Protein AF-A0A357CA66-F1 (afdb_monomer_lite)

pLDDT: mean 90.48, std 6.49, range [50.34, 95.19]

Secondary structure (DSSP, 8-state):
--HHHHHHHHHHHTT----SHHHHHHHHHTT--S-----TT--HHHHHHH-

Structure (mmCIF, N/CA/C/O backbone):
data_AF-A0A357CA66-F1
#
_entry.id   AF-A0A357CA66-F1
#
loop_
_atom_site.group_PDB
_atom_site.id
_atom_site.type_symbol
_atom_site.label_atom_id
_atom_site.label_alt_id
_atom_site.label_comp_id
_atom_site.label_asym_id
_atom_site.label_entity_id
_atom_site.label_seq_id
_atom_site.pdbx_PDB_ins_code
_atom_site.Cartn_x
_atom_site.Cartn_y
_atom_site.Cartn_z
_atom_site.occupancy
_atom_site.B_iso_or_equiv
_atom_site.auth_seq_id
_atom_site.auth_comp_id
_atom_site.auth_asym_id
_atom_site.auth_atom_id
_atom_site.pdbx_PDB_model_num
ATOM 1 N N . MET A 1 1 ? -13.465 -8.655 -18.044 1.00 50.34 1 MET A N 1
ATOM 2 C CA . MET A 1 1 ? -13.365 -7.505 -17.117 1.00 50.34 1 MET A CA 1
ATOM 3 C C . MET A 1 1 ? -12.954 -8.031 -15.747 1.00 50.34 1 MET A C 1
ATOM 5 O O . MET A 1 1 ? -13.713 -8.781 -15.140 1.00 50.34 1 MET A O 1
ATOM 9 N N . ASN A 1 2 ? -11.728 -7.751 -15.307 1.00 80.25 2 ASN A N 1
ATOM 10 C CA . ASN A 1 2 ? -11.127 -8.400 -14.137 1.00 80.25 2 ASN A CA 1
ATOM 11 C C . ASN A 1 2 ? -11.762 -7.884 -12.835 1.00 80.25 2 ASN A C 1
ATOM 13 O O . ASN A 1 2 ? -11.404 -6.809 -12.358 1.00 80.25 2 ASN A O 1
ATOM 17 N N . LYS A 1 3 ? -12.669 -8.673 -12.237 1.00 88.25 3 LYS A N 1
ATOM 18 C CA . LYS A 1 3 ? -13.331 -8.402 -10.938 1.00 88.25 3 LYS A CA 1
ATOM 19 C C . LYS A 1 3 ? -12.366 -7.916 -9.849 1.00 88.25 3 LYS A C 1
ATOM 21 O O . LYS A 1 3 ? -12.715 -7.050 -9.054 1.00 88.25 3 LYS A O 1
ATOM 26 N N . LEU A 1 4 ? -11.149 -8.456 -9.846 1.00 89.00 4 LEU A N 1
ATOM 27 C CA . LEU A 1 4 ? -10.090 -8.119 -8.897 1.00 89.00 4 LEU A CA 1
ATOM 28 C C . LEU A 1 4 ? -9.671 -6.642 -9.007 1.00 89.00 4 LEU A C 1
ATOM 30 O O . LEU A 1 4 ? -9.598 -5.946 -7.999 1.00 89.00 4 LEU A O 1
ATOM 34 N N . ILE A 1 5 ? -9.499 -6.136 -10.232 1.00 90.62 5 ILE A N 1
ATOM 35 C CA . ILE A 1 5 ? -9.119 -4.738 -10.496 1.00 90.62 5 ILE A CA 1
ATOM 36 C C . ILE A 1 5 ? -10.251 -3.792 -10.080 1.00 90.62 5 ILE A C 1
ATOM 38 O O . ILE A 1 5 ? -10.006 -2.742 -9.493 1.00 90.62 5 ILE A O 1
ATOM 42 N N . THR A 1 6 ? -11.505 -4.182 -10.320 1.00 94.19 6 THR A N 1
ATOM 43 C CA . THR A 1 6 ? -12.674 -3.411 -9.877 1.00 94.19 6 THR A CA 1
ATOM 44 C C . THR A 1 6 ? -12.723 -3.280 -8.351 1.00 94.19 6 THR A C 1
ATOM 46 O O . THR A 1 6 ? -12.903 -2.177 -7.839 1.00 94.19 6 THR A O 1
ATOM 49 N N . ILE A 1 7 ? -12.515 -4.377 -7.617 1.00 93.62 7 ILE A N 1
ATOM 50 C CA . ILE A 1 7 ? -12.474 -4.369 -6.144 1.00 93.62 7 ILE A CA 1
ATOM 51 C C . ILE A 1 7 ? -11.304 -3.530 -5.622 1.00 93.62 7 ILE A C 1
ATOM 53 O O . ILE A 1 7 ? -11.492 -2.734 -4.702 1.00 93.62 7 ILE A O 1
ATOM 57 N N . LEU A 1 8 ? -10.124 -3.654 -6.234 1.00 92.69 8 LEU A N 1
ATOM 58 C CA . LEU A 1 8 ? -8.960 -2.822 -5.919 1.00 92.69 8 LEU A CA 1
ATOM 59 C C . LEU A 1 8 ? -9.270 -1.331 -6.094 1.00 92.69 8 LEU A C 1
ATOM 61 O O . LEU A 1 8 ? -8.990 -0.542 -5.196 1.00 92.69 8 LEU A O 1
ATOM 65 N N . GLY A 1 9 ? -9.929 -0.951 -7.191 1.00 93.44 9 GLY A N 1
ATOM 66 C CA . GLY A 1 9 ? -10.351 0.431 -7.424 1.00 93.44 9 GLY A CA 1
ATOM 67 C C . GLY A 1 9 ? -11.299 0.963 -6.342 1.00 93.44 9 GLY A C 1
ATOM 68 O O . GLY A 1 9 ? -11.141 2.096 -5.883 1.00 93.44 9 GLY A O 1
ATOM 69 N N . PHE A 1 10 ? -12.250 0.146 -5.876 1.00 95.19 10 PHE A N 1
ATOM 70 C CA . PHE A 1 10 ? -13.127 0.516 -4.759 1.00 95.19 10 PHE A CA 1
ATOM 71 C C . PHE A 1 10 ? -12.366 0.646 -3.434 1.00 95.19 10 PHE A C 1
ATOM 73 O O . PHE A 1 10 ? -12.563 1.624 -2.713 1.00 95.19 10 PHE A O 1
ATOM 80 N N . ALA A 1 11 ? -11.469 -0.292 -3.126 1.00 93.50 11 ALA A N 1
ATOM 81 C CA . ALA A 1 11 ? -10.652 -0.246 -1.915 1.00 93.50 11 ALA A CA 1
ATOM 82 C C . ALA A 1 11 ? -9.697 0.961 -1.903 1.00 93.50 11 ALA A C 1
ATOM 84 O O . ALA A 1 11 ? -9.502 1.578 -0.852 1.00 93.50 11 ALA A O 1
ATOM 85 N N . GLN A 1 12 ? -9.163 1.350 -3.066 1.00 94.06 12 GLN A N 1
ATOM 86 C CA . GLN A 1 12 ? -8.3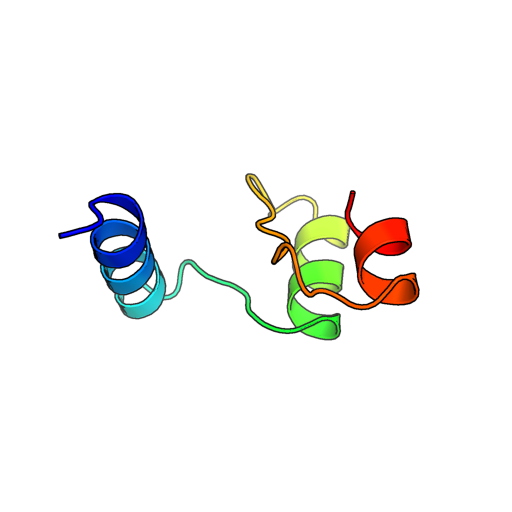67 2.567 -3.221 1.00 94.06 12 GLN A CA 1
ATOM 87 C C . GLN A 1 12 ? -9.210 3.815 -2.942 1.00 94.06 12 GLN A C 1
ATOM 89 O O . GLN A 1 12 ? -8.811 4.654 -2.136 1.00 94.06 12 GLN A O 1
ATOM 94 N N . LYS A 1 13 ? -10.409 3.909 -3.539 1.00 94.38 13 LYS A N 1
ATOM 95 C CA . LYS A 1 13 ? -11.363 5.005 -3.285 1.00 94.38 13 LYS A CA 1
ATOM 96 C C . LYS A 1 13 ? -11.778 5.105 -1.815 1.00 94.38 13 LYS A C 1
ATOM 98 O O . LYS A 1 13 ? -11.984 6.204 -1.318 1.00 94.38 13 LYS A O 1
ATOM 103 N N . A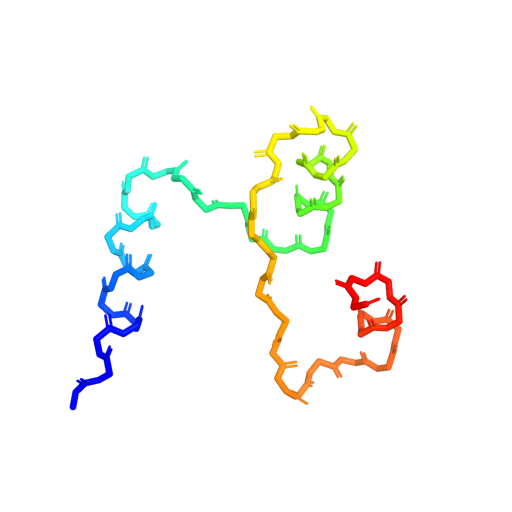LA A 1 14 ? -11.871 3.975 -1.118 1.00 95.12 14 ALA A N 1
ATOM 104 C CA . ALA A 1 14 ? -12.173 3.916 0.311 1.00 95.12 14 ALA A CA 1
ATOM 105 C C . ALA A 1 14 ? -10.966 4.235 1.222 1.00 95.12 14 ALA A C 1
ATOM 107 O O . ALA A 1 14 ? -11.102 4.187 2.447 1.00 95.12 14 ALA A O 1
ATOM 108 N N . GLY A 1 15 ? -9.779 4.508 0.660 1.00 92.12 15 GLY A N 1
ATOM 109 C CA . GLY A 1 15 ? -8.558 4.786 1.425 1.00 92.12 15 GLY A CA 1
ATOM 110 C C . GLY A 1 15 ? -8.029 3.575 2.199 1.00 92.12 15 GLY A C 1
ATOM 111 O O . GLY A 1 15 ? -7.368 3.731 3.224 1.00 92.12 15 GLY A O 1
ATOM 112 N N . LYS A 1 16 ? -8.358 2.356 1.754 1.00 93.25 16 LYS A N 1
ATOM 113 C CA . LYS A 1 16 ? -7.968 1.095 2.411 1.00 93.25 16 LYS A CA 1
ATOM 114 C C . LYS A 1 16 ? -6.747 0.428 1.780 1.00 93.25 16 LYS A C 1
ATOM 116 O O . LYS A 1 16 ? -6.383 -0.667 2.192 1.00 93.25 16 LYS A O 1
ATOM 121 N N . ILE A 1 17 ? -6.115 1.078 0.805 1.00 93.81 17 ILE A N 1
ATOM 122 C CA . ILE A 1 17 ? -4.901 0.590 0.147 1.00 93.81 17 ILE A CA 1
ATOM 123 C C . ILE A 1 17 ? -3.721 1.466 0.555 1.00 93.81 17 I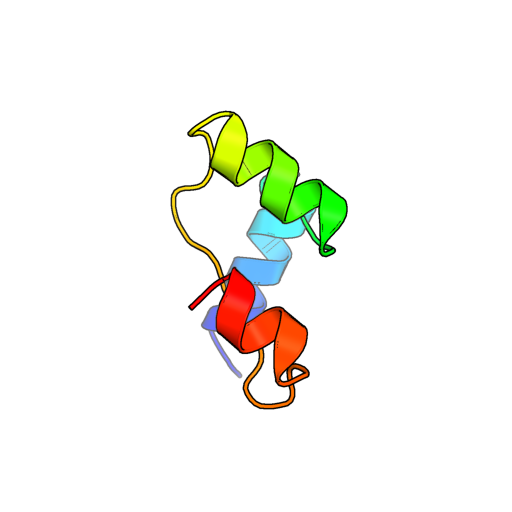LE A C 1
ATOM 125 O O . ILE A 1 17 ? -3.769 2.685 0.408 1.00 93.81 17 ILE A O 1
ATOM 129 N 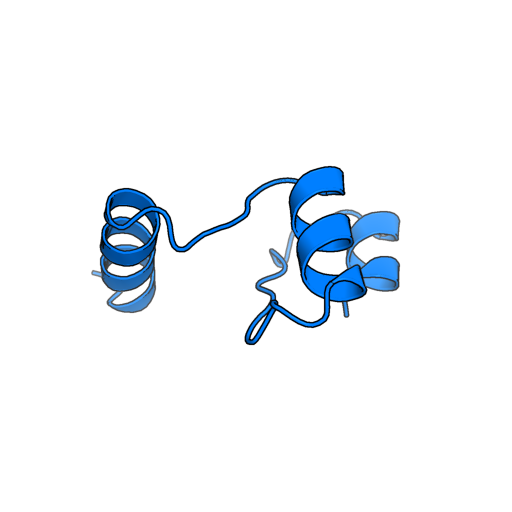N . ALA A 1 18 ? -2.655 0.823 1.025 1.00 92.56 18 ALA A N 1
ATOM 130 C CA . ALA A 1 18 ? -1.334 1.423 1.135 1.00 92.56 18 ALA A CA 1
ATOM 131 C C . ALA A 1 18 ? -0.491 0.955 -0.057 1.00 92.56 18 ALA A C 1
ATOM 133 O O . ALA A 1 18 ? -0.301 -0.246 -0.244 1.00 92.56 18 ALA A O 1
ATOM 134 N N . SER A 1 19 ? -0.024 1.900 -0.872 1.00 88.44 19 SER A N 1
ATOM 135 C CA . SER A 1 19 ? 0.737 1.635 -2.096 1.00 88.44 19 SER A CA 1
ATOM 136 C C . SER A 1 19 ? 2.148 2.213 -2.017 1.00 88.44 19 SER A C 1
ATOM 138 O O . SER A 1 19 ? 2.320 3.345 -1.563 1.00 88.44 19 SER A O 1
ATOM 140 N N . GLY A 1 20 ? 3.125 1.469 -2.535 1.00 88.69 20 GLY A N 1
ATOM 141 C CA . GLY A 1 20 ? 4.542 1.840 -2.549 1.00 88.69 20 GLY A CA 1
ATOM 142 C C . GLY A 1 20 ? 5.333 1.178 -1.420 1.00 88.69 20 GLY A C 1
ATOM 143 O O . GLY A 1 20 ? 4.788 0.903 -0.354 1.00 88.69 20 GLY A O 1
ATOM 144 N N . GLU A 1 21 ? 6.627 0.943 -1.653 1.00 89.62 21 GLU A N 1
ATOM 145 C CA . GLU A 1 21 ? 7.485 0.135 -0.771 1.00 89.62 21 GLU A CA 1
ATOM 146 C C . GLU A 1 21 ? 7.435 0.598 0.693 1.00 89.62 21 GLU A C 1
ATOM 148 O O . GLU A 1 21 ? 7.109 -0.179 1.589 1.00 89.62 21 GLU A O 1
ATOM 153 N N . THR A 1 22 ? 7.674 1.886 0.943 1.00 92.19 22 THR A N 1
ATOM 154 C CA . THR A 1 22 ? 7.724 2.433 2.305 1.00 92.19 22 THR A CA 1
ATOM 155 C C . THR A 1 22 ? 6.370 2.368 3.013 1.00 92.19 22 THR A C 1
ATOM 157 O O . THR A 1 22 ? 6.300 2.041 4.197 1.00 92.19 22 THR A O 1
ATOM 160 N N . ALA A 1 23 ? 5.277 2.677 2.310 1.00 92.31 23 ALA A N 1
ATOM 161 C CA . ALA A 1 23 ? 3.941 2.690 2.903 1.00 92.31 23 ALA A CA 1
ATOM 162 C C . ALA A 1 23 ? 3.484 1.271 3.264 1.00 92.31 23 ALA A C 1
ATOM 164 O O . ALA A 1 23 ? 2.959 1.048 4.358 1.00 92.31 23 ALA A O 1
ATOM 165 N N . THR A 1 24 ? 3.726 0.310 2.371 1.00 93.06 24 THR A N 1
ATOM 166 C CA . THR A 1 24 ? 3.435 -1.106 2.602 1.00 93.06 24 THR A CA 1
ATOM 167 C C . THR A 1 24 ? 4.232 -1.631 3.797 1.00 93.06 24 THR A C 1
ATOM 169 O O . THR A 1 24 ? 3.648 -2.213 4.711 1.00 93.06 24 THR A O 1
ATOM 172 N N . GLU A 1 25 ? 5.527 -1.325 3.868 1.00 93.81 25 GLU A N 1
ATOM 173 C CA . GLU A 1 25 ? 6.400 -1.738 4.971 1.00 93.81 25 GLU A CA 1
ATOM 174 C C . GLU A 1 25 ? 5.955 -1.171 6.326 1.00 93.81 25 GLU A C 1
ATOM 176 O O . GLU A 1 25 ? 5.884 -1.896 7.321 1.00 93.81 25 GLU A O 1
ATOM 181 N N . GLN A 1 26 ? 5.553 0.103 6.377 1.00 94.38 26 GLN A N 1
ATOM 182 C CA . GLN A 1 26 ? 5.021 0.686 7.610 1.00 94.38 26 GLN A CA 1
ATOM 183 C C . GLN A 1 26 ? 3.724 0.017 8.074 1.00 94.38 26 GLN A C 1
ATOM 185 O O . GLN A 1 26 ? 3.529 -0.175 9.276 1.00 94.38 26 GLN A O 1
ATOM 190 N N . VAL A 1 27 ? 2.824 -0.331 7.154 1.00 94.38 27 VAL A N 1
ATOM 191 C CA . VAL A 1 27 ? 1.544 -0.974 7.490 1.00 94.38 27 VAL A CA 1
ATOM 192 C C . VAL A 1 27 ? 1.751 -2.425 7.943 1.00 94.38 27 VAL A C 1
ATOM 194 O O . VAL A 1 27 ? 1.076 -2.856 8.886 1.00 94.38 27 VAL A O 1
ATOM 197 N N . ILE A 1 28 ? 2.717 -3.140 7.355 1.00 93.06 28 ILE A N 1
ATOM 198 C CA . ILE A 1 28 ? 3.148 -4.476 7.800 1.00 93.06 28 ILE A CA 1
ATOM 199 C C . ILE A 1 28 ? 3.748 -4.402 9.207 1.00 93.06 28 ILE A C 1
ATOM 201 O O . ILE A 1 28 ? 3.277 -5.100 10.104 1.00 93.06 28 ILE A O 1
ATOM 205 N N . ASN A 1 29 ? 4.708 -3.501 9.444 1.00 93.75 29 ASN A N 1
ATOM 206 C CA . ASN A 1 29 ? 5.338 -3.343 10.762 1.00 93.75 29 ASN A CA 1
ATOM 207 C C . ASN A 1 29 ? 4.337 -2.942 11.851 1.00 93.75 29 ASN A C 1
ATOM 209 O O . ASN A 1 29 ? 4.433 -3.388 12.993 1.00 93.75 29 ASN A O 1
ATOM 213 N N . ARG A 1 30 ? 3.328 -2.139 11.500 1.00 94.81 30 ARG A N 1
ATOM 214 C CA . ARG A 1 30 ? 2.223 -1.780 12.402 1.00 94.81 30 ARG A CA 1
ATOM 215 C C . ARG A 1 30 ? 1.206 -2.912 12.600 1.00 94.81 30 ARG A C 1
ATOM 217 O O . ARG A 1 30 ? 0.218 -2.691 13.297 1.00 94.81 30 ARG A O 1
ATOM 224 N N . LYS A 1 31 ? 1.413 -4.086 11.986 1.00 92.00 31 LYS A N 1
ATOM 225 C CA . LYS A 1 31 ? 0.502 -5.245 11.978 1.00 92.00 31 LYS A CA 1
ATOM 226 C C . LYS A 1 31 ? -0.923 -4.891 11.537 1.00 92.00 31 LYS A C 1
ATOM 228 O O . LYS A 1 31 ? -1.896 -5.453 12.029 1.00 92.00 31 LYS A O 1
ATOM 233 N N . LYS A 1 32 ? -1.046 -3.924 10.623 1.00 92.69 32 LYS A N 1
ATOM 234 C CA . LYS A 1 32 ? -2.327 -3.483 10.046 1.00 92.69 32 LYS A CA 1
ATOM 235 C C . LYS A 1 32 ? -2.567 -4.041 8.641 1.00 92.69 32 LYS A C 1
ATOM 237 O O . LYS A 1 32 ? -3.667 -3.885 8.118 1.00 92.69 32 LYS A O 1
ATOM 242 N N . ALA A 1 33 ? -1.557 -4.652 8.021 1.00 92.44 33 ALA A N 1
ATOM 243 C CA . ALA A 1 33 ? -1.688 -5.295 6.718 1.00 92.44 33 ALA A CA 1
ATOM 244 C C . ALA A 1 33 ? -2.369 -6.663 6.871 1.00 92.44 33 ALA A C 1
ATOM 246 O O . ALA A 1 33 ? -1.884 -7.502 7.625 1.00 92.44 33 ALA A O 1
ATOM 247 N N . CYS A 1 34 ? -3.456 -6.893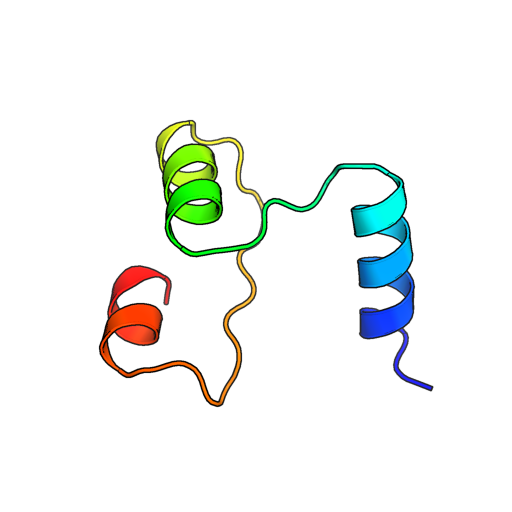 6.129 1.00 92.62 34 CYS A N 1
ATOM 248 C CA . CYS A 1 34 ? -4.111 -8.207 6.048 1.00 92.62 34 CYS A CA 1
ATOM 249 C C . CYS A 1 34 ? -3.770 -8.966 4.757 1.00 92.62 34 CYS A C 1
ATOM 251 O O . CYS A 1 34 ? -3.840 -10.188 4.730 1.00 92.62 34 CYS A O 1
ATOM 253 N N . LEU A 1 35 ? -3.440 -8.244 3.682 1.00 91.50 35 LEU A N 1
ATOM 254 C CA . LEU A 1 35 ? -3.100 -8.802 2.377 1.00 91.50 35 LEU A CA 1
ATOM 255 C C . LEU A 1 35 ? -2.066 -7.897 1.709 1.00 91.50 35 LEU A C 1
ATOM 257 O O . LEU A 1 35 ? -2.239 -6.677 1.682 1.00 91.50 35 LEU A O 1
ATOM 261 N N . VAL A 1 36 ? -1.018 -8.501 1.156 1.00 92.00 36 VAL A N 1
ATOM 262 C CA . VAL A 1 36 ? -0.000 -7.824 0.350 1.00 92.00 36 VAL A CA 1
ATOM 263 C C . VAL A 1 36 ? -0.091 -8.387 -1.062 1.00 92.00 36 VAL A C 1
ATOM 265 O O . VAL A 1 36 ? -0.162 -9.599 -1.247 1.00 92.00 36 VAL A O 1
ATOM 268 N N . LEU A 1 37 ? -0.146 -7.502 -2.056 1.00 91.31 37 LEU A N 1
ATOM 269 C CA . LEU A 1 37 ? -0.172 -7.872 -3.467 1.00 91.31 37 LEU A CA 1
ATOM 270 C C . LEU A 1 37 ? 1.159 -7.463 -4.086 1.00 91.31 37 LEU A C 1
ATOM 272 O O . LEU A 1 37 ? 1.489 -6.278 -4.104 1.00 91.31 37 LEU A O 1
ATOM 276 N N . VAL A 1 38 ? 1.901 -8.443 -4.591 1.00 91.44 38 VAL A N 1
ATOM 277 C CA . VAL A 1 38 ? 3.167 -8.232 -5.297 1.00 91.44 38 VAL A CA 1
ATOM 278 C C . VAL A 1 38 ? 2.928 -8.489 -6.778 1.00 91.44 38 VAL A C 1
ATOM 280 O O . VAL A 1 38 ? 2.294 -9.476 -7.154 1.00 91.44 38 VAL A O 1
ATOM 283 N N . ALA A 1 39 ? 3.381 -7.564 -7.619 1.00 89.94 39 ALA A N 1
ATOM 284 C CA . ALA A 1 39 ? 3.274 -7.718 -9.060 1.00 89.94 39 ALA A CA 1
ATOM 285 C C . ALA A 1 39 ? 4.266 -8.783 -9.554 1.00 89.94 39 ALA A C 1
ATOM 287 O O . ALA A 1 39 ? 5.359 -8.919 -9.013 1.00 89.94 39 ALA A O 1
ATOM 288 N N . LEU A 1 40 ? 3.890 -9.540 -10.586 1.00 90.31 40 LEU A N 1
ATOM 289 C CA . LEU A 1 40 ? 4.744 -10.594 -11.154 1.00 90.31 40 LEU A CA 1
ATOM 290 C C . LEU A 1 40 ? 6.032 -10.045 -11.786 1.00 90.31 40 LEU A C 1
ATOM 292 O O . LEU A 1 40 ? 7.015 -10.767 -11.896 1.00 90.31 40 LEU A O 1
ATOM 296 N N . ASP A 1 41 ? 6.018 -8.781 -12.200 1.00 92.06 41 ASP A N 1
ATOM 297 C CA . ASP A 1 41 ? 7.150 -8.036 -12.754 1.00 92.06 41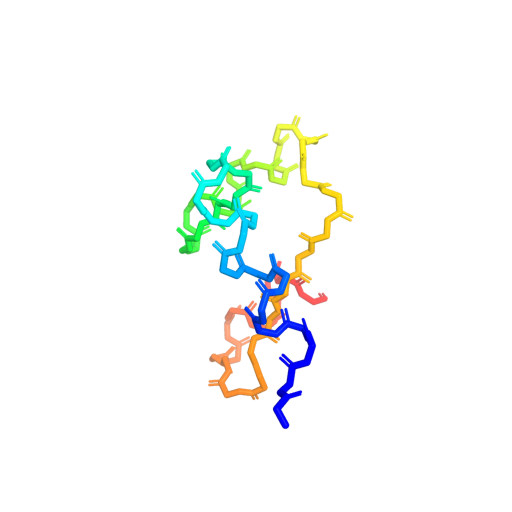 ASP A CA 1
ATOM 298 C C . ASP A 1 41 ? 7.913 -7.230 -11.688 1.00 92.06 41 ASP A C 1
ATOM 300 O O . ASP A 1 41 ? 8.764 -6.402 -12.021 1.00 92.06 41 ASP A O 1
ATOM 304 N N . ALA A 1 42 ? 7.626 -7.455 -10.401 1.00 90.69 42 ALA A N 1
ATOM 305 C CA . ALA A 1 42 ? 8.352 -6.809 -9.321 1.00 90.69 42 ALA A CA 1
ATOM 306 C C . ALA A 1 42 ? 9.846 -7.166 -9.364 1.00 90.69 42 ALA A C 1
ATOM 308 O O . ALA A 1 42 ? 10.251 -8.270 -9.733 1.00 90.69 42 ALA A O 1
ATOM 309 N N . SER A 1 43 ? 10.686 -6.222 -8.932 1.00 90.88 43 SER A N 1
ATOM 310 C CA . SER A 1 43 ? 12.128 -6.459 -8.848 1.00 90.88 43 SER A CA 1
ATOM 311 C C . SER A 1 43 ? 12.445 -7.626 -7.905 1.00 90.88 43 SER A C 1
ATOM 313 O O . SER A 1 43 ? 11.687 -7.918 -6.974 1.00 90.88 43 SER A O 1
ATOM 315 N N . ALA A 1 44 ? 13.604 -8.264 -8.092 1.00 90.50 44 ALA A N 1
ATOM 316 C CA . ALA A 1 44 ? 14.057 -9.332 -7.200 1.00 90.50 44 ALA A CA 1
ATOM 317 C C . ALA A 1 44 ? 14.137 -8.869 -5.732 1.00 90.50 44 ALA A C 1
ATOM 319 O O . ALA A 1 44 ? 13.759 -9.614 -4.832 1.00 90.50 44 ALA A O 1
ATOM 320 N N . GLY A 1 45 ? 14.559 -7.620 -5.495 1.00 90.38 45 GLY A N 1
ATOM 321 C CA . GLY A 1 45 ? 14.620 -7.038 -4.153 1.00 90.38 45 GLY A CA 1
ATOM 322 C C . GLY A 1 45 ? 13.239 -6.872 -3.518 1.00 90.38 45 GLY A C 1
ATOM 323 O O . GLY A 1 45 ? 13.038 -7.268 -2.375 1.00 90.38 45 GLY A O 1
ATOM 324 N N . THR A 1 46 ? 12.266 -6.348 -4.268 1.00 88.44 46 THR A N 1
ATOM 325 C CA . THR A 1 46 ? 10.881 -6.181 -3.792 1.00 88.44 46 THR A CA 1
ATOM 326 C C . THR A 1 46 ? 10.225 -7.534 -3.518 1.00 88.44 46 THR A C 1
ATOM 328 O O . THR A 1 46 ? 9.592 -7.714 -2.483 1.00 88.44 46 THR A O 1
ATOM 331 N N . SER A 1 47 ? 10.420 -8.501 -4.415 1.00 87.75 47 SER A N 1
ATOM 332 C CA . SER A 1 47 ? 9.877 -9.854 -4.269 1.00 87.75 47 SER A CA 1
ATOM 333 C C . SER A 1 47 ? 10.435 -10.540 -3.023 1.00 87.75 47 SER A C 1
ATOM 335 O O . SER A 1 47 ? 9.667 -11.018 -2.202 1.00 87.75 47 SER A O 1
ATOM 337 N N . ALA A 1 48 ? 11.754 -10.496 -2.809 1.00 88.31 48 ALA A N 1
ATOM 338 C CA . ALA A 1 48 ? 12.388 -11.083 -1.626 1.00 88.31 48 ALA A CA 1
ATOM 339 C C . ALA A 1 48 ? 11.953 -10.433 -0.299 1.00 88.31 48 ALA A C 1
ATOM 341 O O . ALA A 1 48 ? 12.047 -11.057 0.753 1.00 88.31 48 ALA A O 1
ATOM 342 N N . LYS A 1 49 ? 11.515 -9.170 -0.334 1.00 88.12 49 LYS A N 1
ATOM 343 C CA . LYS A 1 49 ? 11.135 -8.406 0.860 1.00 88.12 49 LYS A CA 1
ATOM 344 C C . LYS A 1 49 ? 9.687 -8.646 1.298 1.00 88.12 49 LYS A C 1
ATOM 346 O O . LYS A 1 49 ? 9.389 -8.515 2.482 1.00 88.12 49 LYS A O 1
ATOM 351 N N . PHE A 1 50 ? 8.789 -8.944 0.356 1.00 87.00 50 PHE A N 1
ATOM 352 C CA . PHE A 1 50 ? 7.337 -8.976 0.593 1.00 87.00 50 PHE A CA 1
ATOM 353 C C . PHE A 1 50 ? 6.659 -10.316 0.273 1.00 87.00 50 PHE A C 1
ATOM 355 O O . PHE A 1 50 ? 5.446 -10.422 0.477 1.00 87.00 50 PHE A O 1
ATOM 362 N N . MET A 1 51 ? 7.405 -11.300 -0.235 1.00 79.38 51 MET A N 1
ATOM 363 C CA . MET A 1 51 ? 6.925 -12.644 -0.575 1.00 79.38 51 MET A CA 1
ATOM 364 C C . MET A 1 51 ? 7.419 -13.700 0.415 1.00 79.38 51 MET A C 1
ATOM 366 O O . MET A 1 51 ? 8.464 -13.469 1.062 1.00 79.38 51 MET A O 1
#

Foldseek 3Di:
DDPVVVVVVVCVVVVNDQDDDVRVVVCVVVVNDPDDDDDPPDDPVSVVVGD

Radius of gyration: 11.84 Å; chains: 1; bounding box: 28×18×30 Å

Sequence (51 aa):
MNKLITILGFAQKAGKIASGETATEQVINRKKACLVLVALDASAGTSAKFM